Protein AF-A0A8H7CGK4-F1 (afdb_monomer)

Organism: NCBI:txid230812

Mean predicted aligned error: 20.85 Å

Foldseek 3Di:
DDDDDDDDDDPDDPPDPPPPDPPPPDPPDPDDFDDDPNDTDDDDDDDDDPDDDPDPDPPPPVVPPPPDDPPLQQDAQDDQVVVQVVCCVVVVDPPPDGDDPVVSVVVNVVSD

Sequence (112 aa):
MSNSPPIPVVSDNSSEPPTSVPSTPEPTEKHKKHYRGGYKTAPKATPYKPYALNNTGTLKQAALELNSSNPLVNRDSLDPWEWNDIAVLHKLIPAGALLHSFQISAANRALS

Secondary structure (DSSP, 8-state):
---PPPPP-----------------------PPPEETTEEPPPPPPPP-----S------GGGG--TT-------PPPPHHHHHHHHHHTTSS-TT----HHHHHHHHHHH-

Radius of gyration: 32.89 Å; Cα contacts (8 Å, |Δi|>4): 35; chains: 1; bounding box: 64×43×86 Å

pLDDT: mean 73.4, std 16.38, range [42.5, 96.44]

Structure (mmCIF, N/CA/C/O backbone):
data_AF-A0A8H7CGK4-F1
#
_entry.id   AF-A0A8H7CGK4-F1
#
loop_
_atom_site.group_PDB
_atom_site.id
_atom_site.type_symbol
_atom_site.label_atom_id
_atom_site.label_alt_id
_atom_site.label_comp_id
_atom_site.label_asym_id
_atom_site.label_entity_id
_atom_site.label_seq_id
_atom_site.pdbx_PDB_ins_code
_atom_site.Cartn_x
_atom_site.Cartn_y
_atom_site.Cartn_z
_atom_site.occupancy
_atom_site.B_iso_or_equiv
_atom_site.auth_seq_id
_atom_site.auth_comp_id
_atom_site.auth_asym_id
_atom_site.auth_atom_id
_atom_site.pdbx_PDB_model_num
ATOM 1 N N . MET A 1 1 ? -33.168 -34.856 -22.602 1.00 43.81 1 MET A N 1
ATOM 2 C CA . MET A 1 1 ? -32.097 -35.480 -21.797 1.00 43.81 1 MET A CA 1
ATOM 3 C C . MET A 1 1 ? -31.302 -34.346 -21.174 1.00 43.81 1 MET A C 1
ATOM 5 O O . MET A 1 1 ? -30.654 -33.607 -21.899 1.00 43.81 1 MET A O 1
ATOM 9 N N . SER A 1 2 ? -31.528 -34.110 -19.882 1.00 44.56 2 SER A N 1
ATOM 10 C CA . SER A 1 2 ? -31.065 -32.942 -19.125 1.00 44.56 2 SER A CA 1
ATOM 11 C C . SER A 1 2 ? -29.809 -33.321 -18.346 1.00 44.56 2 SER A C 1
ATOM 13 O O . SER A 1 2 ? -29.887 -34.214 -17.508 1.00 44.56 2 SER A O 1
ATOM 15 N N . ASN A 1 3 ? -28.681 -32.671 -18.630 1.00 47.94 3 ASN A N 1
ATOM 16 C CA . ASN A 1 3 ? -27.429 -32.838 -17.893 1.00 47.94 3 ASN A CA 1
ATOM 17 C C . ASN A 1 3 ? -26.993 -31.468 -17.360 1.00 47.94 3 ASN A C 1
ATOM 19 O O . ASN A 1 3 ? -26.217 -30.763 -18.003 1.00 47.94 3 ASN A O 1
ATOM 23 N N . SER A 1 4 ? -27.523 -31.085 -16.199 1.00 61.31 4 SER A N 1
ATOM 24 C CA . SER A 1 4 ? -26.993 -29.968 -15.411 1.00 61.31 4 SER A CA 1
ATOM 25 C C . SER A 1 4 ? -25.825 -30.463 -14.548 1.00 61.31 4 SER A C 1
ATOM 27 O O . SER A 1 4 ? -25.950 -31.528 -13.939 1.00 61.31 4 SER A O 1
ATOM 29 N N . PRO A 1 5 ? -24.701 -29.730 -14.456 1.00 67.81 5 PRO A N 1
ATOM 30 C CA . PRO A 1 5 ? -23.615 -30.088 -13.548 1.00 67.81 5 PRO A CA 1
ATOM 31 C C . PRO A 1 5 ? -24.025 -29.854 -12.079 1.00 67.81 5 PRO A C 1
ATOM 33 O O . PRO A 1 5 ? -24.809 -28.941 -11.803 1.00 67.81 5 PRO A O 1
ATOM 36 N N . PRO A 1 6 ? -23.515 -30.654 -11.123 1.00 65.44 6 PRO A N 1
ATOM 37 C CA . PRO A 1 6 ? -23.838 -30.491 -9.711 1.00 65.44 6 PRO A CA 1
ATOM 38 C C . PRO A 1 6 ? -23.173 -29.227 -9.151 1.00 65.44 6 PRO A C 1
ATOM 40 O O . PRO A 1 6 ? -21.975 -29.004 -9.317 1.00 65.44 6 PRO A O 1
ATOM 43 N N . ILE A 1 7 ? -23.974 -28.403 -8.479 1.00 60.47 7 ILE A N 1
ATOM 44 C CA . ILE A 1 7 ? -23.536 -27.217 -7.738 1.00 60.47 7 ILE A CA 1
ATOM 45 C C . ILE A 1 7 ? -22.682 -27.690 -6.547 1.00 60.47 7 ILE A C 1
ATOM 47 O O . ILE A 1 7 ? -23.150 -28.547 -5.792 1.00 60.47 7 ILE A O 1
ATOM 51 N N . PRO A 1 8 ? -21.463 -27.166 -6.329 1.00 55.78 8 PRO A N 1
ATOM 52 C CA . PRO A 1 8 ? -20.727 -27.449 -5.107 1.00 55.78 8 PRO A CA 1
ATOM 53 C C . PRO A 1 8 ? -21.416 -26.751 -3.928 1.00 55.78 8 PRO A C 1
ATOM 55 O O . PRO A 1 8 ? -21.542 -25.528 -3.893 1.00 55.78 8 PRO A O 1
ATOM 58 N N . VAL A 1 9 ? -21.873 -27.550 -2.964 1.00 54.03 9 VAL A N 1
ATOM 59 C CA . VAL A 1 9 ? -22.342 -27.077 -1.660 1.00 54.03 9 VAL A CA 1
ATOM 60 C C . VAL A 1 9 ? -21.136 -26.490 -0.933 1.00 54.03 9 VAL A C 1
ATOM 62 O O . VAL A 1 9 ? -20.236 -27.221 -0.525 1.00 54.03 9 VAL A O 1
ATOM 65 N N . VAL A 1 10 ? -21.092 -25.166 -0.802 1.00 49.97 10 VAL A N 1
ATOM 66 C CA . VAL A 1 10 ? -20.143 -24.505 0.094 1.00 49.97 10 VAL A CA 1
ATOM 67 C C . VAL A 1 10 ? -20.635 -24.786 1.508 1.00 49.97 10 VAL A C 1
ATOM 69 O O . VAL A 1 10 ? -21.698 -24.317 1.904 1.00 49.97 10 VAL A O 1
ATOM 72 N N . SER A 1 11 ? -19.907 -25.621 2.246 1.00 50.28 11 SER A N 1
ATOM 73 C CA . SER A 1 11 ? -20.126 -25.778 3.679 1.00 50.28 11 SER A CA 1
ATOM 74 C C . SER A 1 11 ? -19.812 -24.452 4.365 1.00 50.28 11 SER A C 1
ATOM 76 O O . SER A 1 11 ? -18.652 -24.046 4.433 1.00 50.28 11 SER A O 1
ATOM 78 N N . ASP A 1 12 ? -20.857 -23.796 4.863 1.00 50.97 12 ASP A N 1
ATOM 79 C CA . ASP A 1 12 ? -20.761 -22.719 5.840 1.00 50.97 12 ASP A CA 1
ATOM 80 C C . ASP A 1 12 ? -19.967 -23.218 7.045 1.00 50.97 12 ASP A C 1
ATOM 82 O O . ASP A 1 12 ? -20.441 -24.015 7.850 1.00 50.97 12 ASP A O 1
ATOM 86 N N . ASN A 1 13 ? -18.729 -22.756 7.157 1.00 55.97 13 ASN A N 1
ATOM 87 C CA . ASN A 1 13 ? -17.974 -22.819 8.398 1.00 55.97 13 ASN A CA 1
ATOM 88 C C . ASN A 1 13 ? -17.222 -21.498 8.571 1.00 55.97 13 ASN A C 1
ATOM 90 O O . ASN A 1 13 ? -16.003 -21.446 8.723 1.00 55.97 13 ASN A O 1
ATOM 94 N N . SER A 1 14 ? -17.975 -20.399 8.513 1.00 42.50 14 SER A N 1
ATOM 95 C CA . SER A 1 14 ? -17.538 -19.150 9.117 1.00 42.50 14 SER A CA 1
ATOM 96 C C . SER A 1 14 ? -17.898 -19.224 10.595 1.00 42.50 14 SER A C 1
ATOM 98 O O . SER A 1 14 ? -19.028 -18.944 10.989 1.00 42.50 14 SER A O 1
ATOM 100 N N . SER A 1 15 ? -16.939 -19.659 11.412 1.00 47.56 15 SER A N 1
ATOM 101 C CA . SER A 1 15 ? -16.979 -19.438 12.855 1.00 47.56 15 SER A CA 1
ATOM 102 C C . SER A 1 15 ? -16.932 -17.932 13.100 1.00 47.56 15 SER A C 1
ATOM 104 O O . SER A 1 15 ? -15.858 -17.350 13.249 1.00 47.56 15 SER A O 1
ATOM 106 N N . GLU A 1 16 ? -18.094 -17.284 13.105 1.00 56.88 16 GLU A N 1
ATOM 107 C CA . GLU A 1 16 ? -18.222 -15.959 13.691 1.00 56.88 16 GLU A CA 1
ATOM 108 C C . GLU A 1 16 ? -17.762 -16.051 15.155 1.00 56.88 16 GLU A C 1
ATOM 110 O O . GLU A 1 16 ? -18.172 -16.973 15.874 1.00 56.88 16 GLU A O 1
ATOM 115 N N . PRO A 1 17 ? -16.892 -15.144 15.635 1.00 54.44 17 PRO A N 1
ATOM 116 C CA . PRO A 1 17 ? -16.675 -15.043 17.067 1.00 54.44 17 PRO A CA 1
ATOM 117 C C . PRO A 1 17 ? -18.039 -14.751 17.704 1.00 54.44 17 PRO A C 1
ATOM 119 O O . PRO A 1 17 ? -18.771 -13.908 17.176 1.00 54.44 17 PRO A O 1
ATOM 122 N N . PRO A 1 18 ? -18.421 -15.420 18.808 1.00 57.94 18 PRO A N 1
ATOM 123 C CA . PRO A 1 18 ? -19.680 -15.104 19.455 1.00 57.94 18 PRO A CA 1
ATOM 124 C C . PRO A 1 18 ? -19.645 -13.621 19.807 1.00 57.94 18 PRO A C 1
ATOM 126 O O . PRO A 1 18 ? -18.803 -13.179 20.591 1.00 57.94 18 PRO A O 1
ATOM 129 N N . THR A 1 19 ? -20.542 -12.851 19.190 1.00 51.75 19 THR A N 1
ATOM 130 C CA . THR A 1 19 ? -20.830 -11.489 19.620 1.00 51.75 19 THR A CA 1
ATOM 131 C C . THR A 1 19 ? -21.321 -11.626 21.051 1.00 51.75 19 THR A C 1
ATOM 133 O O . THR A 1 19 ? -22.449 -12.053 21.297 1.00 51.75 19 THR A O 1
ATOM 136 N N . SER A 1 20 ? -20.436 -11.363 22.008 1.00 51.97 20 SER A N 1
ATOM 137 C CA . SER A 1 20 ? -20.758 -11.344 23.423 1.00 51.97 20 SER A CA 1
ATOM 138 C C . SER A 1 20 ? -21.667 -10.148 23.659 1.00 51.97 20 SER A C 1
ATOM 140 O O . SER A 1 20 ? -21.230 -9.040 23.961 1.00 51.97 20 SER A O 1
ATOM 142 N N . VAL A 1 21 ? -22.966 -10.373 23.478 1.00 57.19 21 VAL A N 1
ATOM 143 C CA . VAL A 1 21 ? -23.991 -9.465 23.973 1.00 57.19 21 VAL A CA 1
ATOM 144 C C . VAL A 1 21 ? -23.716 -9.303 25.469 1.00 57.19 21 VAL A C 1
ATOM 146 O O . VAL A 1 21 ? -23.599 -10.316 26.166 1.00 57.19 21 VAL A O 1
ATOM 149 N N . PRO A 1 22 ? -23.557 -8.074 25.986 1.00 50.97 22 PRO A N 1
ATOM 150 C CA . PRO A 1 22 ? -23.411 -7.886 27.414 1.00 50.97 22 PRO A CA 1
ATOM 151 C C . PRO A 1 22 ? -24.691 -8.398 28.068 1.00 50.97 22 PRO A C 1
ATOM 153 O O . PRO A 1 22 ? -25.759 -7.803 27.913 1.00 50.97 22 PRO A O 1
ATOM 156 N N . SER A 1 23 ? -24.583 -9.532 28.765 1.00 58.75 23 SER A N 1
ATOM 157 C CA . SER A 1 23 ? -25.642 -10.051 29.618 1.00 58.75 23 SER A CA 1
ATOM 158 C C . SER A 1 23 ? -25.979 -8.956 30.614 1.00 58.75 23 SER A C 1
ATOM 160 O O . SER A 1 23 ? -25.233 -8.701 31.560 1.00 58.75 23 SER A O 1
ATOM 162 N N . THR A 1 24 ? -27.079 -8.256 30.356 1.00 57.66 24 THR A N 1
ATOM 163 C CA . THR A 1 24 ? -27.637 -7.312 31.313 1.00 57.66 24 THR A CA 1
ATOM 164 C C . THR A 1 24 ? -27.978 -8.152 32.537 1.00 57.66 24 THR A C 1
ATOM 166 O O . THR A 1 24 ? -28.730 -9.117 32.384 1.00 57.66 24 THR A O 1
ATOM 169 N N . PRO A 1 25 ? -27.403 -7.891 33.722 1.00 56.75 25 PRO A N 1
ATOM 170 C CA . PRO A 1 25 ? -27.810 -8.630 34.899 1.00 56.75 25 PRO A CA 1
ATOM 171 C C . PRO A 1 25 ? -29.286 -8.308 35.133 1.00 56.75 25 PRO A C 1
ATOM 173 O O . PRO A 1 25 ? -29.630 -7.173 35.464 1.00 56.75 25 PRO A O 1
ATOM 176 N N . GLU A 1 26 ? -30.165 -9.287 34.916 1.00 61.00 26 GLU A N 1
ATOM 177 C CA . GLU A 1 26 ? -31.546 -9.184 35.369 1.00 61.00 26 GLU A CA 1
ATOM 178 C C . GLU A 1 26 ? -31.510 -8.935 36.883 1.00 61.00 26 GLU A C 1
ATOM 180 O O . GLU A 1 26 ? -30.900 -9.728 37.616 1.00 61.00 26 GLU A O 1
ATOM 185 N N . PRO A 1 27 ? -32.123 -7.852 37.391 1.00 50.03 27 PRO A N 1
ATOM 186 C CA . PRO A 1 27 ? -32.159 -7.598 38.818 1.00 50.03 27 PRO A CA 1
ATOM 187 C C . PRO A 1 27 ? -33.105 -8.617 39.447 1.00 50.03 27 PRO A C 1
ATOM 189 O O . PRO A 1 27 ? -34.300 -8.385 39.615 1.00 50.03 27 PRO A O 1
ATOM 192 N N . THR A 1 28 ? -32.565 -9.776 39.810 1.00 58.72 28 THR A N 1
ATOM 193 C CA . THR A 1 28 ? -33.307 -10.810 40.529 1.00 58.72 28 THR A CA 1
ATOM 194 C C . THR A 1 28 ? -33.266 -10.509 42.026 1.00 58.72 28 THR A C 1
ATOM 196 O O . THR A 1 28 ? -32.875 -11.344 42.834 1.00 58.72 28 THR A O 1
ATOM 199 N N . GLU A 1 29 ? -33.662 -9.303 42.432 1.00 59.34 29 GLU A N 1
ATOM 200 C CA . GLU A 1 29 ? -33.916 -9.014 43.841 1.00 59.34 29 GLU A CA 1
ATOM 201 C C . GLU A 1 29 ? -35.419 -8.995 44.086 1.00 59.34 29 GLU A C 1
ATOM 203 O O . GLU A 1 29 ? -36.138 -8.037 43.804 1.00 59.34 29 GLU A O 1
ATOM 208 N N . LYS A 1 30 ? -35.914 -10.089 44.669 1.00 61.28 30 LYS A N 1
ATOM 209 C CA . LYS A 1 30 ? -37.228 -10.117 45.309 1.00 61.28 30 LYS A CA 1
ATOM 210 C C . LYS A 1 30 ? -37.189 -9.138 46.490 1.00 61.28 30 LYS A C 1
ATOM 212 O O . LYS A 1 30 ? -36.855 -9.524 47.608 1.00 61.28 30 LYS A O 1
ATOM 217 N N . HIS A 1 31 ? -37.506 -7.866 46.252 1.00 59.50 31 HIS A N 1
ATOM 218 C CA . HIS A 1 31 ? -37.569 -6.843 47.295 1.00 59.50 31 HIS A CA 1
ATOM 219 C C . HIS A 1 31 ? -38.628 -7.217 48.346 1.00 59.50 31 HIS A C 1
ATOM 221 O O . HIS A 1 31 ? -39.830 -7.000 48.166 1.00 59.50 31 HIS A O 1
ATOM 227 N N . LYS A 1 32 ? -38.191 -7.773 49.481 1.00 69.56 32 LYS A N 1
ATOM 228 C CA . LYS A 1 32 ? -39.051 -7.991 50.649 1.00 69.56 32 LYS A CA 1
ATOM 229 C C . LYS A 1 32 ? -39.473 -6.624 51.203 1.00 69.56 32 LYS A C 1
ATOM 231 O O . LYS A 1 32 ? -38.636 -5.753 51.438 1.00 69.56 32 LYS A O 1
ATOM 236 N N . LYS A 1 33 ? -40.780 -6.408 51.390 1.00 77.62 33 LYS A N 1
ATOM 237 C CA . LYS A 1 33 ? -41.316 -5.165 51.972 1.00 77.62 33 LYS A CA 1
ATOM 238 C C . LYS A 1 33 ? -40.862 -5.070 53.433 1.00 77.62 33 LYS A C 1
ATOM 240 O O . LYS A 1 33 ? -41.134 -5.980 54.212 1.00 77.62 33 LYS A O 1
ATOM 245 N N . HIS A 1 34 ? -40.183 -3.984 53.791 1.00 72.12 34 HIS A N 1
ATOM 246 C CA . HIS A 1 34 ? -39.782 -3.700 55.168 1.00 72.12 34 HIS A CA 1
ATOM 247 C C . HIS A 1 34 ? -40.779 -2.711 55.793 1.00 72.12 34 HIS A C 1
ATOM 249 O O . HIS A 1 34 ? -41.233 -1.773 55.130 1.00 72.12 34 HIS A O 1
ATOM 255 N N . TYR A 1 35 ? -41.148 -2.954 57.051 1.00 81.69 35 TYR A N 1
ATOM 256 C CA . TYR A 1 35 ? -42.071 -2.123 57.823 1.00 81.69 35 TYR A CA 1
ATOM 257 C C . TYR A 1 35 ? -41.385 -1.656 59.106 1.00 81.69 35 TYR A C 1
ATOM 259 O O . TYR A 1 35 ? -40.684 -2.435 59.751 1.00 81.69 35 TYR A O 1
ATOM 267 N N . ARG A 1 36 ? -41.611 -0.400 59.499 1.00 79.31 36 ARG A N 1
ATOM 268 C CA . ARG A 1 36 ? -41.150 0.159 60.776 1.00 79.31 36 ARG A CA 1
ATOM 269 C C . ARG A 1 36 ? -42.281 0.984 61.383 1.00 79.31 36 ARG A C 1
ATOM 271 O O . ARG A 1 36 ? -42.760 1.918 60.751 1.00 79.31 36 ARG A O 1
ATOM 278 N N . GLY A 1 37 ? -42.741 0.604 62.577 1.00 83.50 37 GLY A N 1
ATOM 279 C CA . GLY A 1 37 ? -43.848 1.286 63.264 1.00 83.50 37 GLY A CA 1
ATOM 280 C C . GLY A 1 37 ? -45.188 1.245 62.514 1.00 83.50 37 GLY A C 1
ATOM 281 O O . GLY A 1 37 ? -45.941 2.205 62.587 1.00 83.50 37 GLY A O 1
ATOM 282 N N . GLY A 1 38 ? -45.464 0.184 61.745 1.00 84.50 38 GLY A N 1
ATOM 283 C CA . GLY A 1 38 ? -46.701 0.045 60.958 1.00 84.50 38 GLY A CA 1
ATOM 284 C C . GLY A 1 38 ? -46.671 0.702 59.571 1.00 84.50 38 GLY A C 1
ATOM 285 O O . GLY A 1 38 ? -47.531 0.416 58.743 1.00 84.50 38 GLY A O 1
ATOM 286 N N . TYR A 1 39 ? -45.646 1.499 59.264 1.00 78.56 39 TYR A N 1
ATOM 287 C CA . TYR A 1 39 ? -45.490 2.149 57.962 1.00 78.56 39 TYR A CA 1
ATOM 288 C C . TYR A 1 39 ? -44.473 1.409 57.088 1.00 78.56 39 TYR A C 1
ATOM 290 O O . TYR A 1 39 ? -43.461 0.894 57.575 1.00 78.56 39 TYR A O 1
ATOM 298 N N . LYS A 1 40 ? -44.741 1.354 55.778 1.00 80.69 40 LYS A N 1
ATOM 299 C CA . LYS A 1 40 ? -43.819 0.787 54.785 1.00 80.69 40 LYS A CA 1
ATOM 300 C C . LYS A 1 40 ? -42.624 1.729 54.629 1.00 80.69 40 LYS A C 1
ATOM 302 O O . LYS A 1 40 ? -42.799 2.888 54.265 1.00 80.69 40 LYS A O 1
ATOM 307 N N . THR A 1 41 ? -41.416 1.238 54.878 1.00 80.31 41 THR A N 1
ATOM 308 C CA . THR A 1 41 ? -40.197 2.037 54.700 1.00 80.31 41 THR A CA 1
ATOM 309 C C . THR A 1 41 ? -39.822 2.107 53.225 1.00 80.31 41 THR A C 1
ATOM 311 O O . THR A 1 41 ? -39.882 1.094 52.521 1.00 80.31 41 THR A O 1
ATOM 314 N N . ALA A 1 42 ? -39.426 3.293 52.758 1.00 77.00 42 ALA A N 1
ATOM 315 C CA . ALA A 1 42 ? -38.936 3.473 51.397 1.00 77.00 42 ALA A CA 1
ATOM 316 C C . ALA A 1 42 ? -37.700 2.584 51.146 1.00 77.00 42 ALA A C 1
ATOM 318 O O . ALA A 1 42 ? -36.872 2.424 52.051 1.00 77.00 42 ALA A O 1
ATOM 319 N N . PRO A 1 43 ? -37.569 1.984 49.951 1.00 74.12 43 PRO A N 1
ATOM 320 C CA . PRO A 1 43 ? -36.369 1.240 49.599 1.00 74.12 43 PRO A CA 1
ATOM 321 C C . PRO A 1 43 ? -35.160 2.180 49.608 1.00 74.12 43 PRO A C 1
ATOM 323 O O . PRO A 1 43 ? -35.232 3.316 49.137 1.00 74.12 43 PRO A O 1
ATOM 326 N N . LYS A 1 44 ? -34.040 1.708 50.160 1.00 79.00 44 LYS A N 1
ATOM 327 C CA . LYS A 1 44 ? -32.772 2.438 50.105 1.00 79.00 44 LYS A CA 1
ATOM 328 C C . LYS A 1 44 ? -32.296 2.456 48.652 1.00 79.00 44 LYS A C 1
ATOM 330 O O . LYS A 1 44 ? -32.221 1.397 48.034 1.00 79.00 44 LYS A O 1
ATOM 335 N N . ALA A 1 45 ? -31.986 3.638 48.119 1.00 77.38 45 ALA A N 1
ATOM 336 C CA . ALA A 1 45 ? -31.458 3.765 46.765 1.00 77.38 45 ALA A CA 1
ATOM 337 C C . ALA A 1 45 ? -30.150 2.971 46.633 1.00 77.38 45 ALA A C 1
ATOM 339 O O . ALA A 1 45 ? -29.245 3.108 47.463 1.00 77.38 45 ALA A O 1
ATOM 340 N N . THR A 1 46 ? -30.057 2.135 45.602 1.00 75.81 46 THR A N 1
ATOM 341 C CA . THR A 1 46 ? -28.809 1.462 45.243 1.00 75.81 46 THR A CA 1
ATOM 342 C C . THR A 1 46 ? -27.799 2.514 44.788 1.00 75.81 46 THR A C 1
ATOM 344 O O . THR A 1 46 ? -28.104 3.279 43.871 1.00 75.81 46 THR A O 1
ATOM 347 N N . PRO A 1 47 ? -26.609 2.592 45.407 1.00 77.56 47 PRO A N 1
ATOM 348 C CA . PRO A 1 47 ? -25.587 3.528 44.966 1.00 77.56 47 PRO A CA 1
ATOM 349 C C . PRO A 1 47 ? -25.124 3.157 43.553 1.00 77.56 47 PRO A C 1
ATOM 351 O O . PRO A 1 47 ? -24.813 1.995 43.283 1.00 77.56 47 PRO A O 1
ATOM 354 N N . TYR A 1 48 ? -25.078 4.148 42.659 1.00 81.38 48 TYR A N 1
ATOM 355 C CA . TYR A 1 48 ? -24.539 3.986 41.311 1.00 81.38 48 TYR A CA 1
ATOM 356 C C . TYR A 1 48 ? -23.061 3.592 41.399 1.00 81.38 48 TYR A C 1
ATOM 358 O O . TYR A 1 48 ? -22.238 4.351 41.913 1.00 81.38 48 TYR A O 1
ATOM 366 N N . LYS A 1 49 ? -22.729 2.393 40.914 1.00 76.75 49 LYS A N 1
ATOM 367 C CA . LYS A 1 49 ? -21.345 1.975 40.684 1.00 76.75 49 LYS A CA 1
ATOM 368 C C . LYS A 1 49 ? -21.052 2.171 39.195 1.00 76.75 49 LYS A C 1
ATOM 370 O O . LYS A 1 49 ? -21.679 1.478 38.395 1.00 76.75 49 LYS A O 1
ATOM 375 N N . PRO A 1 50 ? -20.155 3.093 38.802 1.00 80.75 50 PRO A N 1
ATOM 376 C CA . PRO A 1 50 ? -19.751 3.194 37.408 1.00 80.75 50 PRO A CA 1
ATOM 377 C C . PRO A 1 50 ? -19.085 1.888 36.970 1.00 80.75 50 PRO A C 1
ATOM 379 O O . PRO A 1 50 ? -18.431 1.214 37.770 1.00 80.75 50 PRO A O 1
ATOM 382 N N . TYR A 1 51 ? -19.245 1.538 35.696 1.00 79.44 51 TYR A N 1
ATOM 383 C CA . TYR A 1 51 ? -18.526 0.419 35.101 1.00 79.44 51 TYR A CA 1
ATOM 384 C C . TYR A 1 51 ? -17.020 0.692 35.196 1.00 79.44 51 TYR A C 1
ATOM 386 O O . TYR A 1 51 ? -16.515 1.642 34.600 1.00 79.44 51 TYR A O 1
ATOM 394 N N . ALA A 1 52 ? -16.307 -0.120 35.973 1.00 71.06 52 ALA A N 1
ATOM 395 C CA . ALA A 1 52 ? -14.854 -0.131 35.948 1.00 71.06 52 ALA A CA 1
ATOM 396 C C . ALA A 1 52 ? -14.408 -0.967 34.743 1.00 71.06 52 ALA A C 1
ATOM 398 O O . ALA A 1 52 ? -14.894 -2.080 34.549 1.00 71.06 52 ALA A O 1
ATOM 399 N N . LEU A 1 53 ? 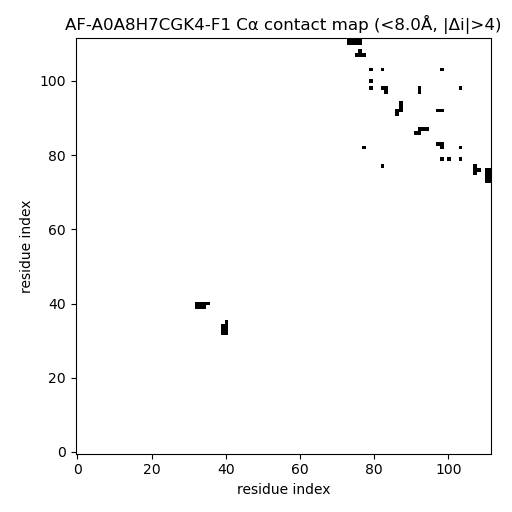-13.496 -0.442 33.921 1.00 70.88 53 LEU A N 1
ATOM 400 C CA . LEU A 1 53 ? -12.828 -1.269 32.921 1.00 70.88 53 LEU A CA 1
ATOM 401 C C . LEU A 1 53 ? -11.904 -2.237 33.670 1.00 70.88 53 LEU A C 1
ATOM 403 O O . LEU A 1 53 ? -10.956 -1.810 34.322 1.00 70.88 53 LEU A O 1
ATOM 407 N N . ASN A 1 54 ? -12.173 -3.539 33.569 1.00 63.03 54 ASN A N 1
ATOM 408 C CA . ASN A 1 54 ? -11.449 -4.586 3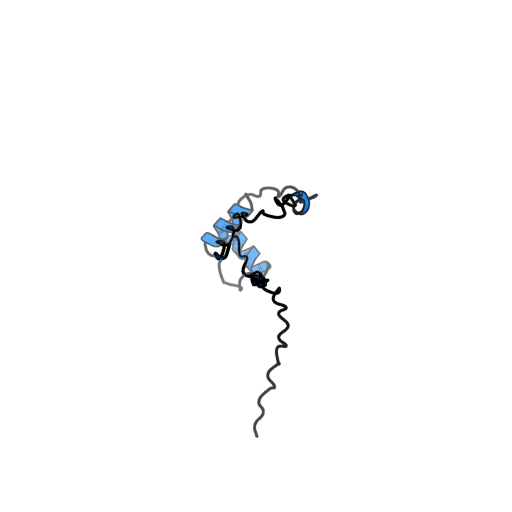4.306 1.00 63.03 54 ASN A CA 1
ATOM 409 C C . ASN A 1 54 ? -9.968 -4.725 33.901 1.00 63.03 54 ASN A C 1
ATOM 411 O O . ASN A 1 54 ? -9.242 -5.507 34.500 1.00 63.03 54 ASN A O 1
ATOM 415 N N . ASN A 1 55 ? -9.519 -3.993 32.881 1.00 61.66 55 ASN A N 1
ATOM 416 C CA . ASN A 1 55 ? -8.128 -3.915 32.466 1.00 61.66 55 ASN A CA 1
ATOM 417 C C . ASN A 1 55 ? -7.893 -2.559 31.799 1.00 61.66 55 ASN A C 1
ATOM 419 O O . ASN A 1 55 ? -8.415 -2.300 30.714 1.00 61.66 55 ASN A O 1
ATOM 423 N N . THR A 1 56 ? -7.058 -1.711 32.396 1.00 60.66 56 THR A N 1
ATOM 424 C CA . THR A 1 56 ? -6.308 -0.722 31.619 1.00 60.66 56 THR A CA 1
ATOM 425 C C . THR A 1 56 ? -5.338 -1.532 30.773 1.00 60.66 56 THR A C 1
ATOM 427 O O . THR A 1 56 ? -4.285 -1.925 31.269 1.00 60.66 56 THR A O 1
ATOM 430 N N . GLY A 1 57 ? -5.765 -1.915 29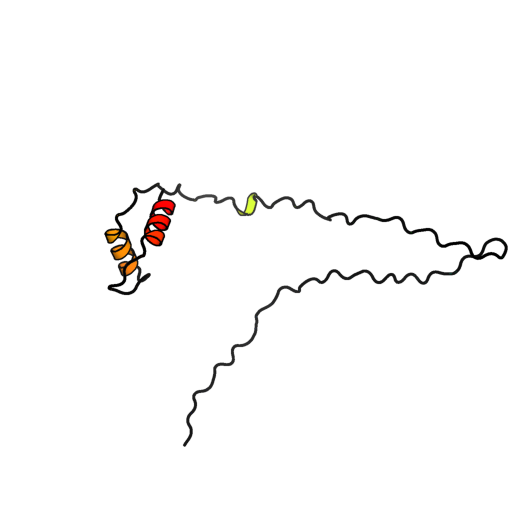.566 1.00 59.84 57 GLY A N 1
ATOM 431 C CA . GLY A 1 57 ? -5.012 -2.803 28.693 1.00 59.84 57 GLY A CA 1
ATOM 432 C C . GLY A 1 57 ? -3.554 -2.374 28.647 1.00 59.84 57 GLY A C 1
ATOM 433 O O . GLY A 1 57 ? -3.232 -1.316 28.110 1.00 59.84 57 GLY A O 1
ATOM 434 N N . THR A 1 58 ? -2.673 -3.183 29.231 1.00 60.00 58 THR A N 1
ATOM 435 C CA . THR A 1 58 ? -1.261 -3.118 28.903 1.00 60.00 58 THR A CA 1
ATOM 436 C C . THR A 1 58 ? -1.198 -3.465 27.427 1.00 60.00 58 THR A C 1
ATOM 438 O O . THR A 1 58 ? -1.396 -4.613 27.025 1.00 60.00 58 THR A O 1
ATOM 441 N N . LEU A 1 59 ? -1.064 -2.427 26.599 1.00 60.94 59 LEU A N 1
ATOM 442 C CA . LEU A 1 59 ? -0.830 -2.559 25.171 1.00 60.94 59 LEU A CA 1
ATOM 443 C C . LEU A 1 59 ? 0.268 -3.607 25.011 1.00 60.94 59 LEU A C 1
ATOM 445 O O . LEU A 1 59 ? 1.372 -3.425 25.521 1.00 60.94 59 LEU A O 1
ATOM 449 N N . LYS A 1 60 ? -0.050 -4.723 24.349 1.00 60.66 60 LYS A N 1
ATOM 450 C CA . LYS A 1 60 ? 0.923 -5.737 23.939 1.00 60.66 60 LYS A CA 1
ATOM 451 C C . LYS A 1 60 ? 1.855 -5.108 22.893 1.00 60.66 60 LYS A C 1
ATOM 453 O O . LYS A 1 60 ? 1.773 -5.435 21.717 1.00 60.66 60 LYS A O 1
ATOM 458 N N . GLN A 1 61 ? 2.709 -4.175 23.308 1.00 57.78 61 GLN A N 1
ATOM 459 C CA . GLN A 1 61 ? 3.707 -3.525 22.456 1.00 57.78 61 GLN A CA 1
ATOM 460 C C . GLN A 1 61 ? 4.746 -4.535 21.948 1.00 57.78 61 GLN A C 1
ATOM 462 O O . GLN A 1 61 ? 5.343 -4.321 20.903 1.00 57.78 61 GLN A O 1
ATOM 467 N N . ALA A 1 62 ? 4.883 -5.681 22.621 1.00 55.91 62 ALA A N 1
ATOM 468 C CA . ALA A 1 62 ? 5.833 -6.729 22.261 1.00 55.91 62 ALA A CA 1
ATOM 469 C C . ALA A 1 62 ? 5.437 -7.571 21.029 1.00 55.91 62 ALA A C 1
ATOM 471 O O . ALA A 1 62 ? 6.273 -8.284 20.489 1.00 55.91 62 ALA A O 1
ATOM 472 N N . ALA A 1 63 ? 4.183 -7.523 20.553 1.00 56.91 63 ALA A N 1
ATOM 473 C CA . ALA A 1 63 ? 3.783 -8.303 19.369 1.00 56.91 63 ALA A CA 1
ATOM 474 C C . ALA A 1 63 ? 4.271 -7.690 18.041 1.00 56.91 63 ALA A C 1
ATOM 476 O O . ALA A 1 63 ? 4.153 -8.320 16.994 1.00 56.91 63 ALA A O 1
ATOM 477 N N . LEU A 1 64 ? 4.801 -6.465 18.090 1.00 57.19 64 LEU A N 1
ATOM 478 C CA . LEU A 1 64 ? 5.319 -5.722 16.943 1.00 57.19 64 LEU A CA 1
ATOM 479 C C . LEU A 1 64 ? 6.810 -5.403 17.107 1.00 57.19 64 LEU A C 1
ATOM 481 O O . LEU A 1 64 ? 7.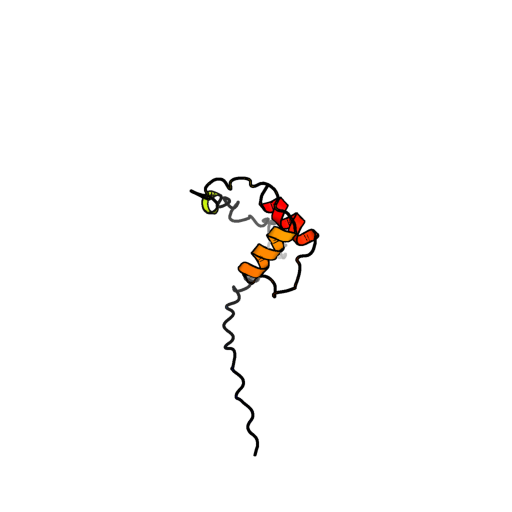320 -4.464 16.504 1.00 57.19 64 LEU A O 1
ATOM 485 N N . GLU A 1 65 ? 7.530 -6.196 17.899 1.00 58.62 65 GLU A N 1
ATOM 486 C CA . GLU A 1 65 ? 8.981 -6.240 17.782 1.00 58.62 65 GLU A CA 1
ATOM 487 C C . GLU A 1 65 ? 9.321 -6.982 16.489 1.00 58.62 65 GLU A C 1
ATOM 489 O O . GLU A 1 65 ? 9.430 -8.209 16.445 1.00 58.62 65 GLU A O 1
ATOM 494 N N . LEU A 1 66 ? 9.439 -6.217 15.403 1.00 59.91 66 LEU A N 1
ATOM 495 C CA . LEU A 1 66 ? 9.968 -6.653 14.114 1.00 59.91 66 LEU A CA 1
ATOM 496 C C . LEU A 1 66 ? 11.480 -6.906 14.266 1.00 59.91 66 LEU A C 1
ATOM 498 O O . LEU A 1 66 ? 12.334 -6.217 13.712 1.00 59.91 66 LEU A O 1
ATOM 502 N N . ASN A 1 67 ? 11.813 -7.880 15.109 1.00 58.06 67 ASN A N 1
ATOM 503 C CA . ASN A 1 67 ? 13.161 -8.328 15.391 1.00 58.06 67 ASN A CA 1
ATOM 504 C C . ASN A 1 67 ? 13.699 -8.958 14.100 1.00 58.06 67 ASN A C 1
ATOM 506 O O . ASN A 1 67 ? 13.400 -10.116 13.822 1.00 58.06 67 ASN A O 1
ATOM 510 N N . SER A 1 68 ? 14.462 -8.179 13.322 1.00 60.59 68 SER A N 1
ATOM 511 C CA . SER A 1 68 ? 15.155 -8.517 12.058 1.00 60.59 68 SER A CA 1
ATOM 512 C C . SER A 1 68 ? 14.525 -8.104 10.715 1.00 60.59 68 SER A C 1
ATOM 514 O O . SER A 1 68 ? 14.790 -8.745 9.699 1.00 60.59 68 SER A O 1
ATOM 516 N N . SER A 1 69 ? 13.798 -6.985 10.608 1.00 61.62 69 SER A N 1
ATOM 517 C CA . SER A 1 69 ? 13.748 -6.346 9.279 1.00 61.62 69 SER A CA 1
ATOM 518 C C . SER A 1 69 ? 15.116 -5.750 8.976 1.00 61.62 69 SER A C 1
ATOM 520 O O . SER A 1 69 ? 15.515 -4.778 9.622 1.00 61.62 69 SER A O 1
ATOM 522 N N . ASN A 1 70 ? 15.819 -6.295 7.978 1.00 65.31 70 ASN A N 1
ATOM 523 C CA . ASN A 1 70 ? 16.825 -5.514 7.262 1.00 65.31 70 ASN A CA 1
ATOM 524 C C . ASN A 1 70 ? 16.214 -4.132 6.988 1.00 65.31 70 ASN A C 1
ATOM 526 O O . ASN A 1 70 ? 15.073 -4.094 6.510 1.00 65.31 70 ASN A O 1
ATOM 530 N N . PRO A 1 71 ? 16.903 -3.023 7.317 1.00 67.88 71 PRO A N 1
ATOM 531 C CA . PRO A 1 71 ? 16.403 -1.709 6.953 1.00 67.88 71 PRO A CA 1
ATOM 532 C C . PRO A 1 71 ? 16.109 -1.753 5.456 1.00 67.88 71 PRO A C 1
ATOM 534 O O . PRO A 1 71 ? 16.970 -2.162 4.672 1.00 67.88 71 PRO A O 1
ATOM 537 N N . LEU A 1 72 ? 14.863 -1.446 5.083 1.00 67.25 72 LEU A N 1
ATOM 538 C CA . LEU A 1 72 ? 14.491 -1.343 3.681 1.00 67.25 72 LEU A CA 1
ATOM 539 C C . LEU A 1 72 ? 15.447 -0.315 3.086 1.00 67.25 72 LEU A C 1
ATOM 541 O O . LEU A 1 72 ? 15.481 0.836 3.514 1.00 67.25 72 LEU A O 1
ATOM 545 N N . VAL A 1 73 ? 16.322 -0.781 2.198 1.00 74.38 73 VAL A N 1
ATOM 546 C CA . VAL A 1 73 ? 17.254 0.104 1.516 1.00 74.38 73 VAL A CA 1
ATOM 547 C C . VAL A 1 73 ? 16.389 0.981 0.637 1.00 74.38 73 VAL A C 1
ATOM 549 O O . VAL A 1 73 ? 15.772 0.473 -0.303 1.00 74.38 73 VAL A O 1
ATOM 552 N N . ASN A 1 74 ? 16.333 2.267 0.973 1.00 76.56 74 ASN A N 1
ATOM 553 C CA . ASN A 1 74 ? 15.668 3.251 0.142 1.00 76.56 74 ASN A CA 1
ATOM 554 C C . ASN A 1 74 ? 16.250 3.152 -1.261 1.00 76.56 74 ASN A C 1
ATOM 556 O O . ASN A 1 74 ? 17.467 3.243 -1.454 1.00 76.56 74 ASN A O 1
ATOM 560 N N . ARG A 1 75 ? 15.374 2.886 -2.222 1.00 80.19 75 ARG A N 1
ATOM 561 C CA . ARG A 1 75 ? 15.734 2.793 -3.630 1.00 80.19 75 ARG A CA 1
ATOM 562 C C . ARG A 1 75 ? 15.268 4.048 -4.335 1.00 80.19 75 ARG A C 1
ATOM 564 O O . ARG A 1 75 ? 14.261 4.646 -3.960 1.00 80.19 75 ARG A O 1
ATOM 571 N N . ASP A 1 76 ? 16.006 4.414 -5.373 1.00 87.44 76 ASP A N 1
ATOM 572 C CA . ASP A 1 76 ? 15.585 5.486 -6.258 1.00 87.44 76 ASP A CA 1
ATOM 573 C C . ASP A 1 76 ? 14.240 5.133 -6.901 1.00 87.44 76 ASP A C 1
ATOM 575 O O . ASP A 1 76 ? 13.913 3.963 -7.131 1.00 87.44 76 ASP A O 1
ATOM 579 N N . SER A 1 77 ? 13.440 6.166 -7.157 1.00 89.19 77 SER A N 1
ATOM 580 C CA . SER A 1 77 ? 12.181 6.006 -7.877 1.00 89.19 77 SER A CA 1
ATOM 581 C C . SER A 1 77 ? 12.452 5.438 -9.267 1.00 89.19 77 SER A C 1
ATOM 583 O O . SER A 1 77 ? 13.306 5.949 -9.987 1.00 89.19 77 SER A O 1
ATOM 585 N N . LEU A 1 78 ? 11.703 4.402 -9.635 1.00 91.44 78 LEU A N 1
ATOM 586 C CA . LEU A 1 78 ? 11.787 3.778 -10.953 1.00 91.44 78 LEU A CA 1
ATOM 587 C C . LEU A 1 78 ? 10.892 4.523 -11.946 1.00 91.44 78 LEU A C 1
ATOM 589 O O . LEU A 1 78 ? 9.880 5.136 -11.563 1.00 91.44 78 LEU A O 1
ATOM 593 N N . ASP A 1 79 ? 11.258 4.447 -13.222 1.00 93.81 79 ASP A N 1
ATOM 594 C CA . ASP A 1 79 ? 10.490 5.056 -14.307 1.00 93.81 79 ASP A CA 1
ATOM 595 C C . ASP A 1 79 ? 9.177 4.275 -14.547 1.00 93.81 79 ASP A C 1
ATOM 597 O O . ASP A 1 79 ? 9.106 3.069 -14.279 1.00 93.81 79 ASP A O 1
ATOM 601 N N . PRO A 1 80 ? 8.098 4.905 -15.055 1.00 93.31 80 PRO A N 1
ATOM 602 C CA . PRO A 1 80 ? 6.833 4.220 -15.312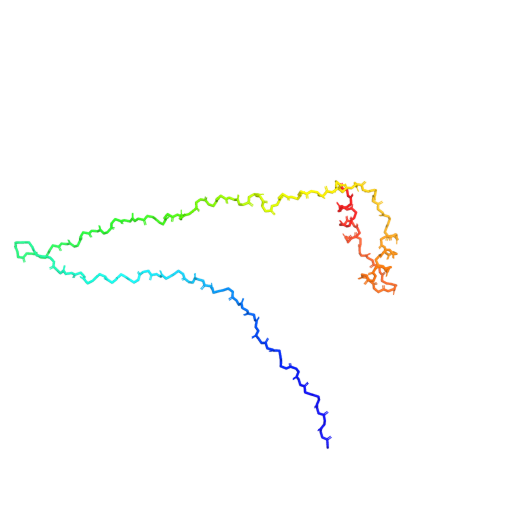 1.00 93.31 80 PRO A CA 1
ATOM 603 C C . PRO A 1 80 ? 6.959 2.984 -16.206 1.00 93.31 80 PRO A C 1
ATOM 605 O O . PRO A 1 80 ? 6.238 2.008 -16.001 1.00 93.31 80 PRO A O 1
ATOM 608 N N . TRP A 1 81 ? 7.856 3.015 -17.194 1.00 93.69 81 TRP A N 1
ATOM 609 C CA . TRP A 1 81 ? 8.077 1.889 -18.102 1.00 93.69 81 TRP A CA 1
ATOM 610 C C . TRP A 1 81 ? 8.657 0.675 -17.378 1.00 93.69 81 TRP A C 1
ATOM 612 O O . TRP A 1 81 ? 8.145 -0.429 -17.544 1.00 93.69 81 TRP A O 1
ATOM 622 N N . GLU A 1 82 ? 9.626 0.890 -16.491 1.00 94.31 82 GLU A N 1
ATOM 623 C CA . GLU A 1 82 ? 10.234 -0.177 -15.694 1.00 94.31 82 GLU A CA 1
ATOM 624 C C . GLU A 1 82 ? 9.204 -0.828 -14.767 1.00 94.31 82 GLU A C 1
ATOM 626 O O . GLU A 1 82 ? 9.130 -2.052 -14.668 1.00 94.31 82 GLU A O 1
ATOM 631 N N . TRP A 1 83 ? 8.340 -0.025 -14.138 1.00 94.56 83 TRP A N 1
ATOM 632 C CA . TRP A 1 83 ? 7.249 -0.548 -13.315 1.00 94.56 83 TRP A CA 1
ATOM 633 C C . TRP A 1 83 ? 6.266 -1.411 -14.104 1.00 94.56 83 TRP A C 1
ATOM 635 O O . TRP A 1 83 ? 5.796 -2.425 -13.584 1.00 94.56 83 TRP A O 1
ATOM 645 N N . ASN A 1 84 ? 5.959 -1.032 -15.345 1.00 94.75 84 ASN A N 1
ATOM 646 C CA . ASN A 1 84 ? 5.095 -1.825 -16.215 1.00 94.75 84 ASN A CA 1
ATOM 647 C C . ASN A 1 84 ? 5.748 -3.157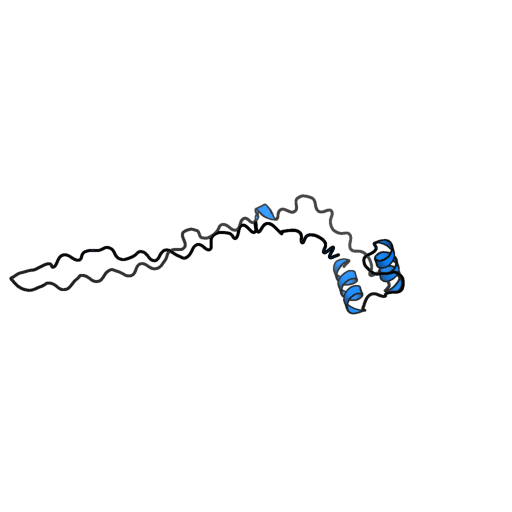 -16.589 1.00 94.75 84 ASN A C 1
ATOM 649 O O . ASN A 1 84 ? 5.101 -4.197 -16.468 1.00 94.75 84 ASN A O 1
ATOM 653 N N . ASP A 1 85 ? 7.028 -3.144 -16.960 1.00 94.75 85 ASP A N 1
ATOM 654 C CA . ASP A 1 85 ? 7.771 -4.360 -17.296 1.00 94.75 85 ASP A CA 1
ATOM 655 C C . ASP A 1 85 ? 7.838 -5.318 -16.102 1.00 94.75 85 ASP A C 1
ATOM 657 O O . ASP A 1 85 ? 7.557 -6.512 -16.237 1.00 94.75 85 ASP A O 1
ATOM 661 N N . ILE A 1 86 ? 8.113 -4.791 -14.905 1.00 94.50 86 ILE A N 1
ATOM 662 C CA . ILE A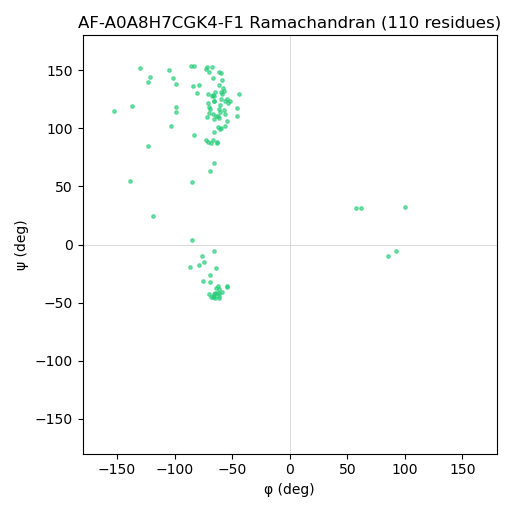 1 86 ? 8.103 -5.554 -13.650 1.00 94.50 86 ILE A CA 1
ATOM 663 C C . ILE A 1 86 ? 6.700 -6.116 -13.381 1.00 94.50 86 ILE A C 1
ATOM 665 O O . ILE A 1 86 ? 6.550 -7.298 -13.065 1.00 94.50 86 ILE A O 1
ATOM 669 N N . ALA A 1 87 ? 5.651 -5.308 -13.531 1.00 95.12 87 ALA A N 1
ATOM 670 C CA . ALA A 1 87 ? 4.282 -5.744 -13.275 1.00 95.12 87 ALA A CA 1
ATOM 671 C C . ALA A 1 87 ? 3.825 -6.849 -14.240 1.00 95.12 87 ALA A C 1
ATOM 673 O O . ALA A 1 87 ? 3.150 -7.790 -13.811 1.00 95.12 87 ALA A O 1
ATOM 674 N N . VAL A 1 88 ? 4.220 -6.782 -15.514 1.00 96.25 88 VAL A N 1
ATOM 675 C CA . VAL A 1 88 ? 3.964 -7.840 -16.503 1.00 96.25 88 VAL A CA 1
ATOM 676 C C . VAL A 1 88 ? 4.775 -9.095 -16.172 1.00 96.25 88 VAL A C 1
ATOM 678 O O . VAL A 1 88 ? 4.218 -10.195 -16.164 1.00 96.25 88 VAL A O 1
ATOM 681 N N . LEU A 1 89 ? 6.061 -8.952 -15.830 1.00 96.31 89 LEU A N 1
ATOM 682 C CA . LEU A 1 89 ? 6.947 -10.065 -15.471 1.00 96.31 89 LEU A CA 1
ATOM 683 C C . LEU A 1 89 ? 6.421 -10.851 -14.260 1.00 96.31 89 LEU A C 1
ATOM 685 O O . LEU A 1 89 ? 6.421 -12.084 -14.260 1.00 96.31 89 LEU A O 1
ATOM 689 N N . HIS A 1 90 ? 5.903 -10.143 -13.256 1.00 96.38 90 HIS A N 1
ATOM 690 C CA . HIS A 1 90 ? 5.293 -10.732 -12.063 1.00 96.38 90 HIS A CA 1
ATOM 691 C C . HIS A 1 90 ? 3.813 -11.103 -12.232 1.00 96.38 90 HIS A C 1
ATOM 693 O O . HIS A 1 90 ? 3.197 -11.578 -11.278 1.00 96.38 90 HIS A O 1
ATOM 699 N N . LYS A 1 91 ? 3.244 -10.940 -13.435 1.00 94.50 91 LYS A N 1
ATOM 700 C CA . LYS A 1 91 ? 1.842 -11.254 -13.758 1.00 94.50 91 LYS A CA 1
ATOM 701 C C . LYS A 1 91 ? 0.824 -10.509 -12.879 1.00 94.50 91 LYS A C 1
ATOM 703 O O . LYS A 1 91 ? -0.257 -11.031 -12.613 1.00 94.50 91 LYS A O 1
ATOM 708 N N . LEU A 1 92 ? 1.160 -9.297 -12.432 1.00 94.88 92 LEU A N 1
ATOM 709 C CA . LEU A 1 92 ? 0.244 -8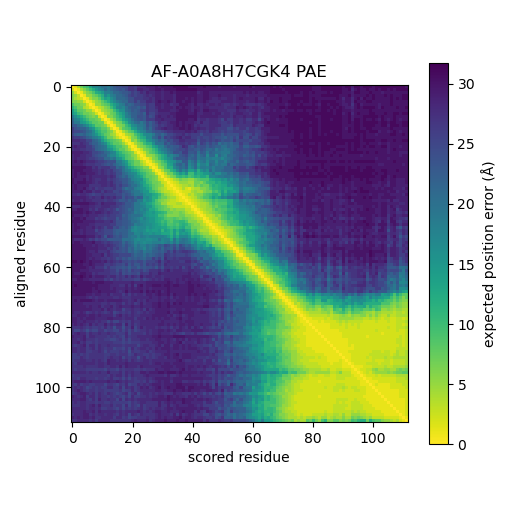.404 -11.709 1.00 94.88 92 LEU A CA 1
ATOM 710 C C . LEU A 1 92 ? -0.770 -7.758 -12.657 1.00 94.88 92 LEU A C 1
ATOM 712 O O . LEU A 1 92 ? -1.904 -7.487 -12.269 1.00 94.88 92 LEU A O 1
ATOM 716 N N . ILE A 1 93 ? -0.351 -7.527 -13.901 1.00 94.50 93 ILE A N 1
ATOM 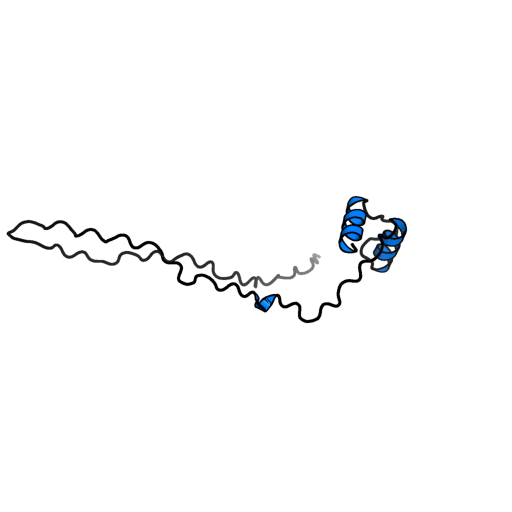717 C CA . ILE A 1 93 ? -1.179 -6.990 -14.979 1.00 94.50 93 ILE A CA 1
ATOM 718 C C . ILE A 1 93 ? -1.046 -7.870 -16.231 1.00 94.50 93 ILE A C 1
ATOM 720 O O . ILE A 1 93 ? -0.013 -8.521 -16.421 1.00 94.50 93 ILE A O 1
ATOM 724 N N . PRO A 1 94 ? -2.077 -7.929 -17.092 1.00 93.94 94 PRO A N 1
ATOM 725 C CA . PRO A 1 94 ? -1.992 -8.649 -18.357 1.00 93.94 94 PRO A CA 1
ATOM 726 C C . PRO A 1 94 ? -1.007 -7.974 -19.323 1.00 93.94 94 PRO A C 1
ATOM 728 O O . PRO A 1 94 ? -0.804 -6.761 -19.283 1.00 93.94 94 PRO A O 1
ATOM 731 N N . ALA A 1 95 ? -0.419 -8.763 -20.226 1.00 90.38 95 ALA A N 1
ATOM 732 C CA . ALA A 1 95 ? 0.490 -8.247 -21.246 1.00 90.38 95 ALA A CA 1
ATOM 733 C C . ALA A 1 95 ? -0.224 -7.211 -22.136 1.00 90.38 95 ALA A C 1
ATOM 735 O O . ALA A 1 95 ? -1.280 -7.495 -22.701 1.00 90.38 95 ALA A O 1
ATOM 736 N N . GLY A 1 96 ? 0.351 -6.010 -22.239 1.00 89.12 96 GLY A N 1
ATOM 737 C CA . GLY A 1 96 ? -0.219 -4.883 -22.986 1.00 89.12 96 GLY A CA 1
ATOM 738 C C . GLY A 1 96 ? -1.090 -3.930 -22.161 1.00 89.12 96 GLY A C 1
ATOM 739 O O . GLY A 1 96 ? -1.491 -2.891 -22.681 1.00 89.12 96 GLY A O 1
ATOM 740 N N . ALA A 1 97 ? -1.363 -4.236 -20.889 1.00 92.38 97 ALA A N 1
ATOM 741 C CA . ALA A 1 97 ? -1.906 -3.253 -19.956 1.00 92.38 97 ALA A CA 1
ATOM 742 C C . ALA A 1 97 ? -0.787 -2.395 -19.351 1.00 92.38 97 ALA A C 1
ATOM 744 O O . ALA A 1 97 ? 0.357 -2.832 -19.243 1.00 92.38 97 ALA A O 1
ATOM 745 N N . LEU A 1 98 ? -1.141 -1.176 -18.943 1.00 94.94 98 LEU A N 1
ATOM 746 C CA . LEU A 1 98 ? -0.243 -0.232 -18.281 1.00 94.94 98 LEU A CA 1
ATOM 747 C C . LEU A 1 98 ? -0.808 0.140 -16.910 1.00 94.94 98 LEU A C 1
ATOM 749 O O . LEU A 1 98 ? -2.022 0.280 -16.743 1.00 94.94 98 LEU A O 1
ATOM 753 N N . LEU A 1 99 ? 0.080 0.321 -15.939 1.00 94.19 99 LEU A N 1
ATOM 754 C CA . LEU A 1 99 ? -0.235 0.856 -14.625 1.00 94.19 99 LEU A CA 1
ATOM 755 C C . LEU A 1 99 ? -0.672 2.317 -14.735 1.00 94.19 99 LEU A C 1
ATOM 757 O O . LEU A 1 99 ? -0.135 3.108 -15.515 1.00 94.19 99 LEU A O 1
ATOM 761 N N . HIS A 1 100 ? -1.632 2.698 -13.899 1.00 96.44 100 HIS A N 1
ATOM 762 C CA . HIS A 1 100 ? -2.033 4.090 -13.773 1.00 96.44 100 HIS A CA 1
ATOM 763 C C . HIS A 1 100 ? -0.970 4.912 -13.037 1.00 96.44 100 HIS A C 1
ATOM 765 O O . HIS A 1 100 ? -0.299 4.430 -12.124 1.00 96.44 100 HIS A O 1
ATOM 771 N N . SER A 1 101 ? -0.890 6.204 -13.357 1.00 94.56 101 SER A N 1
ATOM 772 C CA . SER A 1 101 ? 0.073 7.137 -12.754 1.00 94.56 101 SER A CA 1
ATOM 773 C C . SER A 1 101 ? 0.021 7.171 -11.220 1.00 94.56 101 SER A C 1
ATOM 775 O O . SER A 1 101 ? 1.064 7.241 -10.572 1.00 94.56 101 SER A O 1
ATOM 777 N N . PHE A 1 102 ? -1.169 7.059 -10.618 1.00 95.94 102 PHE A N 1
ATOM 778 C CA . PHE A 1 102 ? -1.318 7.025 -9.159 1.00 95.94 102 PHE A CA 1
ATOM 779 C C . PHE A 1 102 ? -0.765 5.737 -8.529 1.00 95.94 102 PHE A C 1
ATOM 781 O O . PHE A 1 102 ? -0.255 5.783 -7.413 1.00 95.94 102 PHE A O 1
ATOM 788 N N . GLN A 1 103 ? -0.827 4.602 -9.235 1.00 95.12 103 GLN A N 1
ATOM 789 C CA . GLN A 1 103 ? -0.275 3.325 -8.764 1.00 95.12 103 GLN A CA 1
ATOM 790 C C . GLN A 1 103 ? 1.251 3.386 -8.756 1.00 95.12 103 GLN A C 1
ATOM 792 O O . GLN A 1 103 ? 1.881 2.988 -7.783 1.00 95.12 103 GLN A O 1
ATOM 797 N N . ILE A 1 104 ? 1.829 3.969 -9.807 1.00 94.44 104 ILE A N 1
ATOM 798 C CA . ILE A 1 104 ? 3.275 4.167 -9.948 1.00 94.44 104 ILE A CA 1
ATOM 799 C C . ILE A 1 104 ? 3.785 5.149 -8.887 1.00 94.44 104 ILE A C 1
ATOM 801 O O . ILE A 1 104 ? 4.775 4.880 -8.214 1.00 94.44 104 ILE A O 1
ATOM 805 N N . SER A 1 105 ? 3.072 6.259 -8.669 1.00 93.31 105 SER A N 1
ATOM 806 C CA . SER A 1 105 ? 3.412 7.221 -7.615 1.00 93.31 105 SER A CA 1
ATOM 807 C C . SER A 1 105 ? 3.348 6.595 -6.217 1.00 93.31 105 SER A C 1
ATOM 809 O O . SER A 1 105 ? 4.247 6.821 -5.407 1.00 93.31 105 SER A O 1
ATOM 811 N N . ALA A 1 106 ? 2.331 5.772 -5.940 1.00 92.62 106 ALA A N 1
ATOM 812 C CA . ALA A 1 106 ? 2.225 5.045 -4.678 1.00 92.62 106 ALA A CA 1
ATOM 813 C C . ALA A 1 106 ? 3.362 4.026 -4.499 1.00 92.62 106 ALA A C 1
ATOM 815 O O . ALA A 1 106 ? 3.927 3.936 -3.411 1.00 92.62 106 ALA A O 1
ATOM 816 N N . ALA A 1 107 ? 3.728 3.303 -5.561 1.00 91.50 107 ALA A N 1
ATOM 817 C CA . ALA A 1 107 ? 4.821 2.336 -5.540 1.00 91.50 107 ALA A CA 1
ATOM 818 C C . ALA A 1 107 ? 6.178 3.015 -5.295 1.00 91.50 107 ALA A C 1
ATOM 820 O O . ALA A 1 107 ? 6.919 2.599 -4.410 1.00 91.50 107 ALA A O 1
ATOM 821 N N . ASN A 1 108 ? 6.462 4.118 -5.992 1.00 92.81 108 ASN A N 1
ATOM 822 C CA . ASN A 1 108 ? 7.680 4.902 -5.778 1.00 92.81 108 ASN A CA 1
ATOM 823 C C . ASN A 1 108 ? 7.753 5.491 -4.362 1.00 92.81 108 ASN A C 1
ATOM 825 O O . ASN A 1 108 ? 8.822 5.507 -3.763 1.00 92.81 108 ASN A O 1
ATOM 829 N N . ARG A 1 109 ? 6.617 5.896 -3.782 1.00 90.06 109 ARG A N 1
ATOM 830 C CA . ARG A 1 109 ? 6.562 6.362 -2.389 1.00 90.06 109 ARG A CA 1
ATOM 831 C C . ARG A 1 109 ? 6.805 5.251 -1.364 1.00 90.06 109 ARG A C 1
ATOM 833 O O . ARG A 1 109 ? 7.222 5.544 -0.254 1.00 90.06 109 ARG A O 1
ATOM 840 N N . ALA A 1 110 ? 6.520 3.997 -1.704 1.00 85.94 110 ALA A N 1
ATOM 841 C CA . ALA A 1 110 ? 6.828 2.859 -0.841 1.00 85.94 110 ALA A CA 1
ATOM 842 C C . ALA A 1 110 ? 8.312 2.448 -0.901 1.00 85.94 110 ALA A C 1
ATOM 844 O O . ALA A 1 110 ? 8.773 1.729 -0.018 1.00 85.94 110 ALA A O 1
ATOM 845 N N . LEU A 1 111 ? 9.042 2.878 -1.938 1.00 84.06 111 LEU A N 1
ATOM 846 C CA . LEU A 1 111 ? 10.484 2.650 -2.091 1.00 84.06 111 LEU A CA 1
ATOM 847 C C . LEU A 1 111 ? 11.353 3.722 -1.408 1.00 84.06 111 LEU A C 1
ATOM 849 O O . LEU A 1 111 ? 12.539 3.464 -1.190 1.00 84.06 111 LEU A O 1
ATOM 853 N N . SER A 1 112 ? 10.779 4.896 -1.112 1.00 72.50 112 SER A N 1
ATOM 854 C CA . SER A 1 112 ? 11.424 6.047 -0.457 1.00 72.50 112 SER A CA 1
ATOM 855 C C . SER A 1 112 ? 11.247 6.054 1.056 1.00 72.50 112 SER A C 1
ATOM 857 O O . SER A 1 112 ? 12.193 6.478 1.753 1.00 72.50 112 SER A O 1
#

Solvent-accessible surface area (backbone atoms only — not comparable to full-atom values): 8022 Å² total; per-residue (Å²): 139,86,83,80,82,84,77,82,80,78,77,88,75,78,79,69,75,80,78,78,69,81,77,71,80,74,83,84,68,85,78,74,87,50,70,60,96,90,39,77,56,79,82,79,80,80,79,88,74,77,88,72,74,94,59,83,70,77,72,73,66,74,83,68,65,72,84,78,67,71,77,80,74,64,44,81,72,73,55,73,67,58,53,34,54,52,32,40,75,71,62,76,41,61,88,91,62,74,76,53,72,69,57,51,54,52,52,36,60,74,36,96